Protein AF-A0A2E8IYT6-F1 (afdb_monomer_lite)

Radius of gyration: 11.45 Å; chains: 1; bounding box: 27×23×33 Å

Secondary structure (DSSP, 8-state):
-----GGGS-HHHHHHHHHH--SHHHHHHHHTHHHHTTS-PPPPPHHHHHHHHHHHHHHHH-

Foldseek 3Di:
DPPDQLQRDDPVRNLVVLVPDQAPVSLVCNQCVCVVVVHPDDDHDPVSVVSSVVSNVVNVVD

Structure (mmCIF, N/CA/C/O backbone):
data_AF-A0A2E8IYT6-F1
#
_entry.id   AF-A0A2E8IYT6-F1
#
loop_
_atom_site.group_PDB
_atom_site.id
_atom_site.type_symbol
_atom_site.label_atom_id
_atom_site.label_alt_id
_atom_site.label_comp_id
_atom_site.label_asym_id
_atom_site.label_entity_id
_atom_site.label_seq_id
_atom_site.pdbx_PDB_ins_code
_atom_site.Cartn_x
_atom_site.Cartn_y
_atom_site.Cartn_z
_atom_site.occupancy
_atom_site.B_iso_or_equiv
_atom_site.auth_seq_id
_atom_site.auth_comp_id
_atom_site.auth_asym_id
_atom_site.auth_atom_id
_atom_site.pdbx_PDB_model_num
ATOM 1 N N . MET A 1 1 ? 3.476 -10.568 -19.490 1.00 38.34 1 MET A N 1
ATOM 2 C CA . MET A 1 1 ? 3.077 -9.306 -18.830 1.00 38.34 1 MET A CA 1
ATOM 3 C C . MET A 1 1 ? 4.161 -8.942 -17.840 1.00 38.34 1 MET A C 1
ATOM 5 O O . MET A 1 1 ? 4.429 -9.743 -16.958 1.00 38.34 1 MET A O 1
ATOM 9 N N . ASN A 1 2 ? 4.819 -7.797 -18.017 1.00 46.97 2 ASN A N 1
ATOM 10 C CA . ASN A 1 2 ? 5.741 -7.284 -17.008 1.00 46.97 2 ASN A CA 1
ATOM 11 C C . ASN A 1 2 ? 4.872 -6.666 -15.904 1.00 46.97 2 ASN A C 1
ATOM 13 O O . ASN A 1 2 ? 4.313 -5.586 -16.097 1.00 46.97 2 ASN A O 1
ATOM 17 N N . ILE A 1 3 ? 4.620 -7.415 -14.830 1.00 60.31 3 ILE A N 1
ATOM 18 C CA . ILE A 1 3 ? 3.853 -6.910 -13.687 1.00 60.31 3 ILE A CA 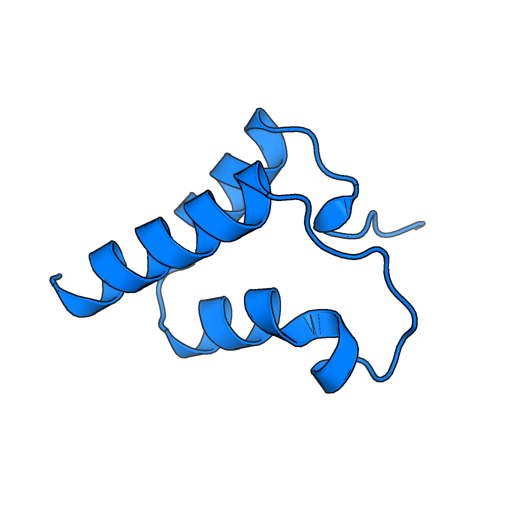1
ATOM 19 C C . ILE A 1 3 ? 4.734 -5.843 -13.040 1.00 60.31 3 ILE A C 1
ATOM 21 O O . ILE A 1 3 ? 5.789 -6.173 -12.504 1.00 60.31 3 ILE A O 1
ATOM 25 N N . LYS A 1 4 ? 4.337 -4.569 -13.146 1.00 75.19 4 LYS A N 1
ATOM 26 C CA . LYS A 1 4 ? 5.044 -3.475 -12.471 1.00 75.19 4 LYS A CA 1
ATOM 27 C C . LYS A 1 4 ? 4.997 -3.715 -10.969 1.00 75.19 4 LYS A C 1
ATOM 29 O O . LYS A 1 4 ? 3.925 -3.962 -10.415 1.00 75.19 4 LYS A O 1
ATOM 34 N N . ASP A 1 5 ? 6.149 -3.628 -10.320 1.00 89.12 5 ASP A N 1
ATOM 35 C CA . ASP A 1 5 ? 6.213 -3.742 -8.872 1.00 89.12 5 ASP A CA 1
ATOM 36 C C . ASP A 1 5 ? 5.559 -2.519 -8.205 1.00 89.12 5 ASP A C 1
ATOM 38 O O . ASP A 1 5 ? 5.590 -1.405 -8.731 1.00 89.12 5 ASP A O 1
ATOM 42 N N . TYR A 1 6 ? 5.007 -2.695 -7.002 1.00 92.25 6 TYR A N 1
ATOM 43 C CA . TYR A 1 6 ? 4.344 -1.609 -6.276 1.00 92.25 6 TYR A CA 1
ATOM 44 C C . TYR A 1 6 ? 5.258 -0.397 -6.016 1.00 92.25 6 TYR A C 1
ATOM 46 O O . TYR A 1 6 ? 4.765 0.728 -5.963 1.00 92.25 6 TYR A O 1
ATOM 54 N N . ALA A 1 7 ? 6.581 -0.575 -5.877 1.00 93.88 7 ALA A N 1
ATOM 55 C CA . ALA A 1 7 ? 7.496 0.563 -5.711 1.00 93.88 7 ALA A CA 1
ATOM 56 C C . ALA A 1 7 ? 7.751 1.352 -7.005 1.00 93.88 7 ALA A C 1
ATOM 58 O O . ALA A 1 7 ? 8.365 2.420 -6.950 1.00 93.88 7 ALA A O 1
ATOM 59 N N . GLU A 1 8 ? 7.298 0.854 -8.152 1.00 93.69 8 GLU A N 1
ATOM 60 C CA . GLU A 1 8 ? 7.411 1.522 -9.451 1.00 93.69 8 GLU A CA 1
ATOM 61 C C . GLU A 1 8 ? 6.149 2.298 -9.834 1.00 93.69 8 GLU A C 1
ATOM 63 O O . GLU A 1 8 ? 6.159 3.043 -10.814 1.00 93.69 8 GLU A O 1
ATOM 68 N N . LEU A 1 9 ? 5.073 2.145 -9.060 1.00 94.62 9 LEU A N 1
ATOM 69 C CA . LEU A 1 9 ? 3.830 2.870 -9.271 1.00 94.62 9 LEU A CA 1
ATOM 70 C C . LEU A 1 9 ? 4.004 4.365 -8.994 1.00 94.62 9 LEU A C 1
ATOM 72 O O . LEU A 1 9 ? 4.714 4.777 -8.068 1.00 94.62 9 LEU A O 1
ATOM 76 N N . SER A 1 10 ? 3.296 5.177 -9.777 1.00 94.56 10 SER A N 1
ATOM 77 C CA . SER A 1 10 ? 3.118 6.597 -9.486 1.00 94.56 10 SER A CA 1
ATOM 78 C C . SER A 1 10 ? 2.372 6.797 -8.164 1.00 94.56 10 SER A C 1
ATOM 80 O O . SER A 1 10 ? 1.758 5.880 -7.617 1.00 94.56 10 SER A O 1
ATOM 82 N N . MET A 1 11 ? 2.389 8.026 -7.647 1.00 94.06 11 MET A N 1
ATOM 83 C CA . MET A 1 11 ? 1.691 8.351 -6.401 1.00 94.06 11 MET A CA 1
ATOM 84 C C . MET A 1 11 ? 0.191 8.031 -6.476 1.00 94.06 11 MET A C 1
ATOM 86 O O . MET A 1 11 ? -0.365 7.450 -5.548 1.00 94.06 11 MET A O 1
ATOM 90 N N . THR A 1 12 ? -0.457 8.368 -7.592 1.00 95.12 12 THR A N 1
ATOM 91 C CA . THR A 1 12 ? -1.892 8.125 -7.788 1.00 95.12 12 THR A CA 1
ATOM 92 C C . THR A 1 12 ? -2.208 6.632 -7.847 1.00 95.12 12 THR A C 1
ATOM 94 O O . THR A 1 12 ? -3.119 6.178 -7.160 1.00 95.12 12 THR A O 1
ATOM 97 N N . GLU A 1 13 ? -1.428 5.857 -8.606 1.00 95.62 13 GLU A N 1
ATOM 98 C CA . GLU A 1 13 ? -1.605 4.402 -8.715 1.00 95.62 13 GLU A CA 1
ATOM 99 C C . GLU A 1 13 ? -1.363 3.707 -7.371 1.00 95.62 13 GLU A C 1
ATOM 101 O O . GLU A 1 13 ? -2.158 2.874 -6.943 1.00 95.62 13 GLU A O 1
ATOM 106 N N . PHE A 1 14 ? -0.293 4.082 -6.667 1.00 96.12 14 PHE A N 1
ATOM 107 C CA . PHE A 1 14 ? 0.041 3.496 -5.372 1.00 96.12 14 PHE A CA 1
ATOM 108 C C . PHE A 1 14 ? -1.034 3.783 -4.320 1.00 96.12 14 PHE A C 1
ATOM 110 O O . PHE A 1 14 ? -1.378 2.909 -3.526 1.00 96.12 14 PHE A O 1
ATOM 117 N N . LYS A 1 15 ? -1.597 4.998 -4.329 1.00 95.69 15 LYS A N 1
ATOM 118 C CA . LYS A 1 15 ? -2.716 5.347 -3.452 1.00 95.69 15 LYS A CA 1
ATOM 119 C C . LYS A 1 15 ? -3.948 4.493 -3.762 1.00 95.69 15 LYS A C 1
A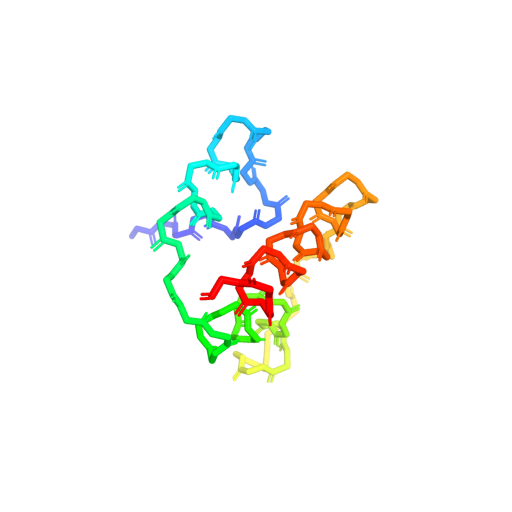TOM 121 O O . LYS A 1 15 ? -4.513 3.929 -2.836 1.00 95.69 15 LYS A O 1
ATOM 126 N N . ALA A 1 16 ? -4.311 4.339 -5.037 1.00 96.06 16 ALA A N 1
ATOM 127 C CA . ALA A 1 16 ? -5.451 3.511 -5.433 1.00 96.06 16 ALA A CA 1
ATOM 128 C C . ALA A 1 16 ? -5.294 2.047 -4.981 1.00 96.06 16 ALA A C 1
ATOM 130 O O . ALA A 1 16 ? -6.256 1.442 -4.516 1.00 96.06 16 ALA A O 1
ATOM 131 N N . VAL A 1 17 ? -4.074 1.498 -5.050 1.00 95.81 17 VAL A N 1
ATOM 132 C CA . VAL A 1 17 ? -3.773 0.164 -4.506 1.00 95.81 17 VAL A CA 1
ATOM 133 C C . VAL A 1 17 ? -4.021 0.112 -2.998 1.00 95.81 17 VAL A C 1
ATOM 135 O O . VAL A 1 17 ? -4.669 -0.816 -2.531 1.00 95.81 17 VAL A O 1
ATOM 138 N N . LEU A 1 18 ? -3.533 1.090 -2.229 1.00 96.25 18 LEU A N 1
ATOM 139 C CA . LEU A 1 18 ? -3.729 1.111 -0.774 1.00 96.25 18 LEU A CA 1
ATOM 140 C C . LEU A 1 18 ? -5.191 1.309 -0.363 1.00 96.25 18 LEU A C 1
ATOM 142 O O . LEU A 1 18 ? -5.621 0.710 0.621 1.00 96.25 18 LEU A O 1
ATOM 146 N N . ASP A 1 19 ? -5.945 2.114 -1.108 1.00 94.94 19 ASP A N 1
ATOM 147 C CA . ASP A 1 19 ? -7.374 2.332 -0.865 1.00 94.94 19 ASP A CA 1
ATOM 148 C C . ASP A 1 19 ? -8.173 1.028 -1.081 1.00 94.94 19 ASP A C 1
ATOM 150 O O . ASP A 1 19 ? -9.156 0.783 -0.383 1.00 94.94 19 ASP A O 1
ATOM 154 N N . ALA A 1 20 ? -7.714 0.157 -1.989 1.00 95.88 20 ALA A N 1
ATOM 155 C CA . ALA A 1 20 ? -8.300 -1.161 -2.239 1.00 95.88 20 ALA A CA 1
ATOM 156 C C . ALA A 1 20 ? -7.900 -2.238 -1.210 1.00 95.88 20 ALA A C 1
ATOM 158 O O . ALA A 1 20 ? -8.527 -3.293 -1.169 1.00 95.88 20 ALA A O 1
ATOM 159 N N . VAL A 1 21 ? -6.878 -2.001 -0.379 1.00 96.25 21 VAL A N 1
ATOM 160 C CA . VAL A 1 21 ? -6.482 -2.925 0.697 1.00 96.25 21 VAL A CA 1
ATOM 161 C C . VAL A 1 21 ? -7.480 -2.813 1.843 1.00 96.25 21 VAL A C 1
ATOM 163 O O . VAL A 1 21 ? -7.639 -1.734 2.418 1.00 96.25 21 VAL A O 1
ATOM 166 N N . THR A 1 22 ? -8.132 -3.918 2.201 1.00 94.94 22 THR A N 1
ATOM 167 C CA . THR A 1 22 ? -9.243 -3.935 3.174 1.00 94.94 22 THR A CA 1
ATOM 168 C C . THR A 1 22 ? -8.907 -4.640 4.483 1.00 94.94 22 THR A C 1
ATOM 170 O O . THR A 1 22 ? -9.642 -4.494 5.456 1.00 94.94 22 THR A O 1
ATOM 173 N N . SER A 1 23 ? -7.784 -5.361 4.541 1.00 95.81 23 SER A N 1
ATOM 174 C CA . SER A 1 23 ? -7.349 -6.100 5.731 1.00 95.81 23 SER A CA 1
ATOM 175 C C . SER A 1 23 ? -5.893 -5.819 6.108 1.00 95.81 23 SER A C 1
ATOM 177 O O . SER A 1 23 ? -5.070 -5.377 5.295 1.00 95.81 23 SER A O 1
ATOM 179 N N . ARG A 1 24 ? -5.552 -6.082 7.376 1.00 94.62 24 ARG A N 1
ATOM 180 C CA . ARG A 1 24 ? -4.182 -5.907 7.887 1.00 94.62 24 ARG A CA 1
ATOM 181 C C . ARG A 1 24 ? -3.238 -6.939 7.273 1.00 94.62 24 ARG A C 1
ATOM 183 O O . ARG A 1 24 ? -2.078 -6.624 7.023 1.00 94.62 24 ARG A O 1
ATOM 190 N N . GLU A 1 25 ? -3.737 -8.134 6.983 1.00 94.56 25 GLU A N 1
ATOM 191 C CA . GLU A 1 25 ? -3.018 -9.229 6.337 1.00 94.56 25 GLU A CA 1
ATOM 192 C C . GLU A 1 25 ? -2.587 -8.854 4.912 1.00 94.56 25 GLU A C 1
ATOM 194 O O . GLU A 1 25 ? -1.411 -8.994 4.565 1.00 94.56 25 GLU A O 1
ATOM 199 N N . GLU A 1 26 ? -3.502 -8.302 4.109 1.00 94.88 26 GLU A N 1
ATOM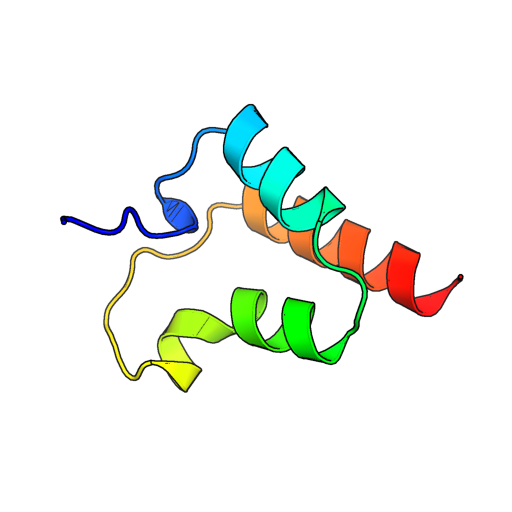 200 C CA . GLU A 1 26 ? -3.193 -7.787 2.768 1.00 94.88 26 GLU A CA 1
ATOM 201 C C . GLU A 1 26 ? -2.128 -6.685 2.824 1.00 94.88 26 GLU A C 1
ATOM 203 O O . GLU A 1 26 ? -1.136 -6.721 2.085 1.00 94.88 26 GLU A O 1
ATOM 208 N N . LEU A 1 27 ? -2.288 -5.728 3.747 1.00 96.75 27 LEU A N 1
ATOM 209 C CA . LEU A 1 27 ? -1.330 -4.638 3.909 1.00 96.75 27 LEU A CA 1
ATOM 210 C C . LEU A 1 27 ? 0.051 -5.149 4.335 1.00 96.75 27 LEU A C 1
ATOM 212 O O . LEU A 1 27 ? 1.072 -4.660 3.848 1.00 96.75 27 LEU A O 1
ATOM 216 N N . GLN A 1 28 ? 0.096 -6.142 5.223 1.00 95.81 28 GLN A N 1
ATOM 217 C CA . GLN A 1 28 ? 1.331 -6.772 5.677 1.00 95.81 28 GLN A CA 1
ATOM 218 C C . GLN A 1 28 ? 2.055 -7.470 4.517 1.00 95.81 28 GLN A C 1
ATOM 220 O O . GLN A 1 28 ? 3.284 -7.362 4.414 1.00 95.81 28 GLN A O 1
ATOM 225 N N . GLY A 1 29 ? 1.309 -8.125 3.622 1.00 94.38 29 GLY A N 1
ATOM 226 C CA . GLY A 1 29 ? 1.831 -8.703 2.384 1.00 94.38 29 GLY A CA 1
ATOM 227 C C . GLY A 1 29 ? 2.467 -7.647 1.479 1.00 94.38 29 GLY A C 1
ATOM 228 O O . GLY A 1 29 ? 3.630 -7.779 1.091 1.00 94.38 29 GLY A O 1
ATOM 229 N N . LEU A 1 30 ? 1.750 -6.550 1.215 1.00 94.62 30 LEU A N 1
ATOM 230 C CA . LEU A 1 30 ? 2.247 -5.432 0.406 1.00 94.62 30 LEU A CA 1
ATOM 231 C C . LEU A 1 30 ? 3.493 -4.783 1.026 1.00 94.62 30 LEU A C 1
ATOM 233 O O . LEU A 1 30 ? 4.475 -4.509 0.324 1.00 94.62 30 LEU A O 1
ATOM 237 N N . ALA A 1 3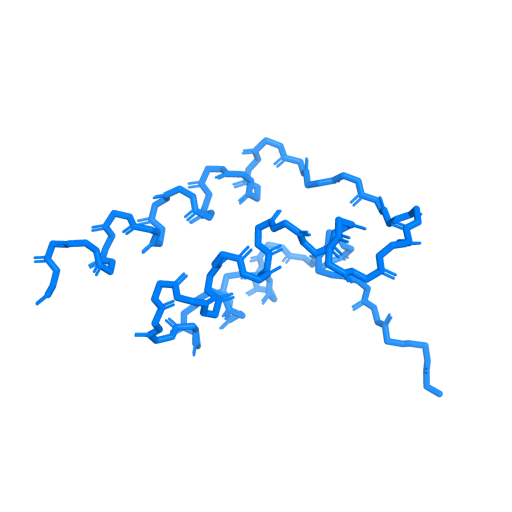1 ? 3.482 -4.552 2.340 1.00 95.81 31 ALA A N 1
ATOM 238 C CA . ALA A 1 31 ? 4.577 -3.921 3.072 1.00 95.81 31 ALA A CA 1
ATOM 239 C C . ALA A 1 31 ? 5.863 -4.763 3.034 1.00 95.81 31 ALA A C 1
ATOM 241 O O . ALA A 1 31 ? 6.953 -4.221 2.842 1.00 95.81 31 ALA A O 1
ATOM 242 N N . ASN A 1 32 ? 5.737 -6.089 3.149 1.00 94.62 32 ASN A N 1
ATOM 243 C CA . ASN A 1 32 ? 6.865 -7.021 3.229 1.00 94.62 32 ASN A CA 1
ATOM 244 C C . ASN A 1 32 ? 7.054 -7.849 1.954 1.00 94.62 32 ASN A C 1
ATOM 246 O O . ASN A 1 32 ? 7.665 -8.919 1.995 1.00 94.62 32 ASN A O 1
ATOM 250 N N . ARG A 1 33 ? 6.561 -7.361 0.811 1.00 93.69 33 ARG A N 1
ATOM 251 C CA . ARG A 1 33 ? 6.547 -8.111 -0.456 1.00 93.69 33 ARG A CA 1
ATOM 252 C C . ARG A 1 33 ? 7.905 -8.689 -0.861 1.00 93.69 33 ARG A C 1
ATOM 254 O O . ARG A 1 33 ? 7.953 -9.798 -1.370 1.00 93.69 33 ARG A O 1
ATOM 261 N N . ARG A 1 34 ? 9.012 -7.983 -0.582 1.00 93.31 34 ARG A N 1
ATOM 262 C CA . ARG A 1 34 ? 10.384 -8.462 -0.856 1.00 93.31 34 ARG A CA 1
ATOM 263 C C . ARG A 1 34 ? 10.676 -9.770 -0.120 1.00 93.31 34 ARG A C 1
ATOM 265 O O . ARG A 1 34 ? 11.211 -10.701 -0.710 1.00 93.31 34 ARG A O 1
ATOM 272 N N . SER A 1 35 ? 10.284 -9.843 1.150 1.00 93.25 35 SER A N 1
ATOM 273 C CA . SER A 1 35 ? 10.466 -11.027 1.989 1.00 93.25 35 SER A CA 1
ATOM 274 C C . SER A 1 35 ? 9.513 -12.151 1.587 1.00 93.25 35 SER A C 1
ATOM 276 O O . SER A 1 35 ? 9.952 -13.289 1.449 1.00 93.25 35 SER A O 1
ATOM 278 N N . TYR A 1 36 ? 8.233 -11.839 1.351 1.00 90.06 36 TYR A N 1
ATOM 279 C CA . TYR A 1 36 ? 7.233 -12.840 0.958 1.00 90.06 36 TYR A CA 1
ATOM 280 C C . TYR A 1 36 ? 7.542 -13.483 -0.396 1.00 90.06 36 TYR A C 1
ATOM 282 O O . TYR A 1 36 ? 7.471 -14.701 -0.529 1.00 90.06 36 TYR A O 1
ATOM 290 N N . LEU A 1 37 ? 7.929 -12.675 -1.384 1.00 89.38 37 LEU A N 1
ATOM 291 C CA . LEU A 1 37 ? 8.242 -13.141 -2.735 1.00 89.38 37 LEU A CA 1
ATOM 292 C C . LEU A 1 37 ? 9.680 -13.655 -2.873 1.00 89.38 37 LEU A C 1
ATOM 294 O O . LEU A 1 37 ? 10.030 -14.179 -3.925 1.00 89.38 37 LEU A O 1
ATOM 298 N N . LYS A 1 38 ? 10.515 -13.496 -1.833 1.00 91.88 38 LYS A N 1
ATOM 299 C CA . LYS A 1 38 ? 11.952 -13.823 -1.849 1.00 91.88 38 LYS A CA 1
ATOM 300 C C . LYS A 1 38 ? 12.666 -13.252 -3.085 1.00 91.88 38 LYS A C 1
ATOM 302 O O . LYS A 1 38 ? 13.518 -13.905 -3.679 1.00 91.88 38 LYS A O 1
ATOM 307 N N . ALA A 1 39 ? 12.296 -12.032 -3.470 1.00 89.31 39 ALA A N 1
ATOM 308 C CA . ALA A 1 39 ? 12.752 -11.373 -4.688 1.00 89.31 39 ALA A CA 1
ATOM 309 C C . ALA A 1 39 ? 13.414 -10.030 -4.364 1.00 89.31 39 ALA A C 1
ATOM 311 O O . ALA A 1 39 ? 12.965 -9.302 -3.469 1.00 89.31 39 ALA A O 1
ATOM 312 N N . ASP A 1 40 ? 14.455 -9.672 -5.118 1.00 90.25 40 ASP A N 1
ATOM 313 C CA . ASP A 1 40 ? 15.119 -8.377 -4.969 1.00 90.25 40 ASP A CA 1
ATOM 314 C C . ASP A 1 40 ? 14.358 -7.267 -5.705 1.00 90.25 40 ASP A C 1
ATOM 316 O O . ASP A 1 40 ? 14.756 -6.769 -6.755 1.00 90.25 40 ASP A O 1
ATOM 320 N N . LEU A 1 41 ? 13.197 -6.911 -5.155 1.00 91.25 41 LEU A N 1
ATOM 321 C CA . LEU A 1 41 ? 12.371 -5.818 -5.661 1.00 91.25 41 LEU A CA 1
ATOM 322 C C . LEU A 1 41 ? 12.892 -4.476 -5.145 1.00 91.25 41 LEU A C 1
ATOM 324 O O . LEU A 1 41 ? 13.493 -4.386 -4.066 1.00 91.25 41 LEU A O 1
ATOM 328 N N . LYS A 1 42 ? 12.583 -3.405 -5.878 1.00 93.81 42 LYS A N 1
ATOM 329 C CA . LYS A 1 42 ? 12.916 -2.034 -5.486 1.00 93.81 42 LYS A CA 1
ATOM 330 C C . LYS A 1 42 ? 12.370 -1.715 -4.090 1.00 93.81 42 LYS A C 1
ATOM 332 O O . LYS A 1 42 ? 11.286 -2.143 -3.701 1.00 93.81 42 LYS A O 1
ATOM 337 N N . LYS A 1 43 ? 13.107 -0.947 -3.289 1.00 94.69 43 LYS A N 1
ATOM 338 C CA . LYS A 1 43 ? 12.606 -0.503 -1.978 1.00 94.69 43 LYS A CA 1
ATOM 339 C C . LYS A 1 43 ? 11.517 0.555 -2.156 1.00 94.69 43 LYS A C 1
ATOM 341 O O . LYS A 1 43 ? 11.588 1.365 -3.077 1.00 94.69 43 LYS A O 1
ATOM 346 N N . TYR A 1 44 ? 10.544 0.568 -1.246 1.00 96.50 44 TYR A N 1
ATOM 347 C CA . TYR A 1 44 ? 9.612 1.688 -1.163 1.00 96.50 44 TYR A CA 1
ATOM 348 C C . TYR A 1 44 ? 10.363 2.972 -0.817 1.00 96.50 44 TYR A C 1
ATOM 350 O O . TYR A 1 44 ? 11.281 2.959 0.006 1.00 96.50 44 TYR A O 1
ATOM 358 N N . ASN A 1 45 ? 9.961 4.075 -1.439 1.00 96.31 45 ASN A N 1
ATOM 359 C CA . ASN A 1 45 ? 10.456 5.396 -1.072 1.00 96.31 45 ASN A CA 1
ATOM 360 C C . ASN A 1 45 ? 9.769 5.909 0.210 1.00 96.31 45 ASN A C 1
ATOM 362 O O . ASN A 1 45 ? 8.790 5.333 0.688 1.00 96.31 45 ASN A O 1
ATOM 366 N N . SER A 1 46 ? 10.268 7.017 0.764 1.00 97.00 46 SER A N 1
ATOM 367 C CA . SER A 1 46 ? 9.762 7.583 2.022 1.00 97.00 46 SER A CA 1
ATOM 368 C C . SER A 1 46 ? 8.269 7.918 1.980 1.00 97.00 46 SER A C 1
ATOM 370 O O . SER A 1 46 ? 7.563 7.683 2.957 1.00 97.00 46 SER A O 1
ATOM 372 N N . TRP A 1 47 ? 7.769 8.422 0.848 1.00 96.81 47 TRP A N 1
ATOM 373 C CA . TRP A 1 47 ? 6.352 8.749 0.690 1.00 96.81 47 TRP A CA 1
ATOM 374 C C . TRP A 1 47 ? 5.476 7.486 0.684 1.00 96.81 47 TRP A C 1
ATOM 376 O O . TRP A 1 47 ? 4.494 7.416 1.422 1.00 96.81 47 TRP A O 1
ATOM 386 N N . GLN A 1 48 ? 5.876 6.449 -0.059 1.00 97.69 48 GLN A N 1
ATOM 387 C CA . GLN A 1 48 ? 5.190 5.151 -0.089 1.00 97.69 48 GLN A CA 1
ATOM 388 C C . GLN A 1 48 ? 5.160 4.500 1.303 1.00 97.69 48 GLN A C 1
ATOM 390 O O . GLN A 1 48 ? 4.120 4.005 1.731 1.00 97.69 48 GLN A O 1
ATOM 395 N N . ILE A 1 49 ? 6.271 4.557 2.049 1.00 97.69 49 ILE A N 1
ATOM 396 C CA . ILE A 1 49 ? 6.341 4.052 3.430 1.00 97.69 49 ILE A CA 1
ATOM 397 C C . ILE A 1 49 ? 5.347 4.792 4.335 1.00 97.69 49 ILE A C 1
ATOM 399 O O . ILE A 1 49 ? 4.639 4.150 5.113 1.00 97.69 49 ILE A O 1
ATOM 403 N N . SER A 1 50 ? 5.271 6.122 4.242 1.00 97.69 50 SER A N 1
ATOM 404 C CA . SER A 1 50 ? 4.317 6.915 5.027 1.00 97.69 50 SER A CA 1
ATOM 405 C C . SER A 1 50 ? 2.867 6.550 4.711 1.00 97.69 50 SER A C 1
ATOM 407 O O . SER A 1 50 ? 2.059 6.423 5.628 1.00 97.69 50 SER A O 1
ATOM 409 N N . MET A 1 51 ? 2.544 6.309 3.439 1.00 97.69 51 MET A N 1
ATOM 410 C CA . MET A 1 51 ? 1.201 5.896 3.025 1.00 97.69 51 MET A CA 1
ATOM 411 C C . MET A 1 51 ? 0.832 4.494 3.527 1.00 97.69 51 MET A C 1
ATOM 413 O O . MET A 1 51 ? -0.272 4.307 4.030 1.00 97.69 51 MET A O 1
ATOM 417 N N . ILE A 1 52 ? 1.762 3.532 3.483 1.00 97.69 52 ILE A N 1
ATOM 418 C CA . ILE A 1 52 ? 1.555 2.196 4.070 1.00 97.69 52 ILE A CA 1
ATOM 419 C C . ILE A 1 52 ? 1.267 2.310 5.572 1.00 97.69 52 ILE A C 1
ATOM 421 O O . ILE A 1 52 ? 0.331 1.694 6.075 1.00 97.69 52 ILE A O 1
ATOM 425 N N . LYS A 1 53 ? 2.047 3.120 6.301 1.00 97.31 53 LYS A N 1
ATOM 426 C CA . LYS A 1 53 ? 1.836 3.339 7.742 1.00 97.31 53 LYS A CA 1
ATOM 427 C C . LYS A 1 53 ? 0.487 3.990 8.032 1.00 97.31 53 LYS A C 1
ATOM 429 O O . LYS A 1 53 ? -0.194 3.565 8.958 1.00 97.31 53 LYS A O 1
ATOM 434 N N . ARG A 1 54 ? 0.094 4.986 7.235 1.00 96.69 54 ARG A N 1
ATOM 435 C CA . ARG A 1 54 ? -1.215 5.630 7.350 1.00 96.69 54 ARG A CA 1
ATOM 436 C C . ARG A 1 54 ? -2.342 4.619 7.145 1.00 96.69 54 ARG A C 1
ATOM 438 O O . ARG A 1 54 ? -3.220 4.528 7.994 1.00 96.69 54 ARG A O 1
ATOM 445 N N . ARG A 1 55 ? -2.289 3.817 6.076 1.00 97.25 55 ARG A N 1
ATOM 446 C CA . ARG A 1 55 ? -3.320 2.805 5.812 1.00 97.25 55 ARG A CA 1
ATOM 447 C C . ARG A 1 55 ? -3.402 1.773 6.937 1.00 97.25 55 ARG A C 1
ATOM 449 O O . ARG A 1 55 ? -4.492 1.371 7.321 1.00 97.25 55 ARG A O 1
ATOM 456 N N . LYS A 1 56 ? -2.258 1.397 7.519 1.00 97.00 56 LYS A N 1
ATOM 457 C CA . LYS A 1 56 ? -2.208 0.515 8.693 1.00 97.00 56 LYS A CA 1
ATOM 458 C C . LYS A 1 56 ? -2.982 1.100 9.874 1.00 97.00 56 LYS A C 1
ATOM 460 O O . LYS A 1 56 ? -3.753 0.375 10.484 1.00 97.00 56 LYS A O 1
ATOM 465 N N . GLN A 1 57 ? -2.790 2.385 10.171 1.00 96.06 57 GLN A N 1
ATOM 466 C CA . GLN A 1 57 ? -3.511 3.067 11.251 1.00 96.06 57 GLN A CA 1
ATOM 467 C C . GLN A 1 57 ? -5.016 3.149 10.976 1.00 96.06 57 GLN A C 1
ATOM 469 O O . GLN A 1 57 ? -5.814 2.955 11.885 1.00 96.06 57 GLN A O 1
ATOM 474 N N . GLU A 1 58 ? -5.412 3.413 9.731 1.00 95.44 58 GLU A N 1
ATOM 475 C CA . GLU A 1 58 ? -6.827 3.435 9.335 1.00 95.44 58 GLU A CA 1
ATOM 476 C C . GLU A 1 58 ? -7.495 2.066 9.544 1.00 95.44 58 GLU A C 1
ATOM 478 O O . GLU A 1 58 ? -8.598 2.011 10.070 1.00 95.44 58 GLU A O 1
ATOM 483 N N . LEU 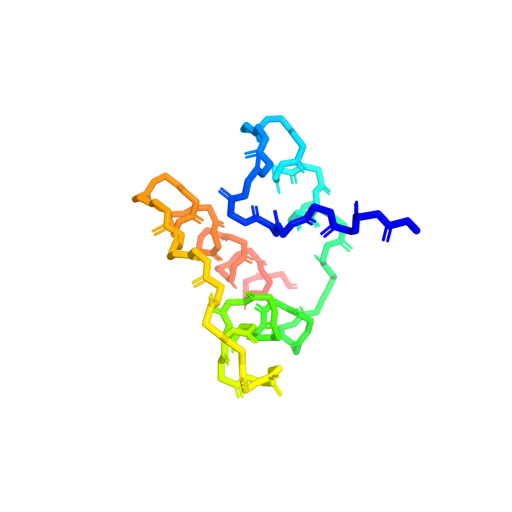A 1 59 ? -6.808 0.971 9.202 1.00 95.12 59 LEU A N 1
ATOM 484 C CA . LEU A 1 59 ? -7.286 -0.402 9.420 1.00 95.12 59 LEU A CA 1
ATOM 485 C C . LEU A 1 59 ? -7.210 -0.868 10.886 1.00 95.12 59 LEU A C 1
ATOM 487 O O . LEU A 1 59 ? -7.759 -1.909 11.225 1.00 95.12 59 LEU A O 1
ATOM 491 N N . GLU A 1 60 ? -6.464 -0.166 11.741 1.00 93.44 60 GLU A N 1
ATOM 492 C CA . GLU A 1 60 ? -6.361 -0.458 13.179 1.00 93.44 60 GLU A CA 1
ATOM 493 C C . GLU A 1 60 ? -7.451 0.226 14.001 1.00 93.44 60 GLU A C 1
ATOM 495 O O . GLU A 1 60 ? -7.824 -0.283 15.055 1.00 93.44 60 GLU A O 1
ATOM 500 N N . ASN A 1 61 ? -7.918 1.384 13.532 1.00 89.44 61 ASN A N 1
ATOM 501 C CA . ASN A 1 61 ? -8.861 2.243 14.244 1.00 89.44 61 ASN A CA 1
ATOM 502 C C . ASN A 1 61 ? -10.294 2.181 13.688 1.00 89.44 61 ASN A C 1
ATOM 504 O O . ASN A 1 61 ? -11.174 2.825 14.260 1.00 89.44 61 ASN A O 1
ATO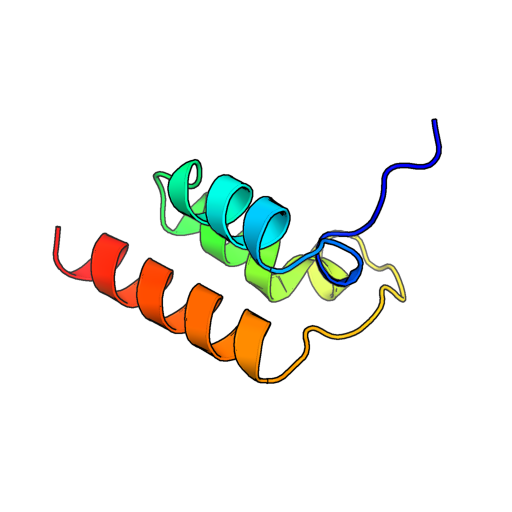M 508 N N . GLY A 1 62 ? -10.508 1.494 12.563 1.00 69.75 62 GLY A N 1
ATOM 509 C CA . GLY A 1 62 ? -11.829 1.206 11.994 1.00 69.75 62 GLY A CA 1
ATOM 510 C C . GLY A 1 62 ? -12.342 -0.146 12.454 1.00 69.75 62 GLY A C 1
ATOM 511 O O . GLY A 1 62 ? -13.557 -0.227 12.731 1.00 69.75 62 GLY A O 1
#

pLDDT: mean 91.79, std 10.94, range [38.34, 97.69]

Sequence (62 aa):
MNIKDYAELSMTEFKAVLDAVTSREELQGLANRRSYLKADLKKYNSWQISMIKRRKQELENG